Protein AF-A0A6G0UAD9-F1 (afdb_monomer)

Solvent-accessible surface area (backbone atoms only — not comparable to full-atom values): 6451 Å² total; per-residue (Å²): 127,72,46,78,47,80,45,64,74,53,68,50,77,48,79,48,63,73,50,45,28,41,38,39,39,40,36,42,40,32,36,39,38,38,33,51,29,44,35,40,39,38,39,40,36,42,53,30,38,39,41,37,32,49,32,41,38,40,38,38,39,42,35,40,58,30,37,41,39,40,33,47,31,45,35,41,39,40,38,39,41,29,59,26,38,40,36,40,32,48,34,38,35,40,40,39,41,34,44,32,60,33,41,41,37,40,30,40,32,48,33,43,35,42,40,33,45,30,54,24,39,38,40,44,39,81,58,74,41,49,79,46,80,43,76,47,84,36,51,79,47,113

Structure (mmCIF, N/CA/C/O backbone):
data_AF-A0A6G0UAD9-F1
#
_entry.id   AF-A0A6G0UAD9-F1
#
loop_
_atom_site.group_PDB
_atom_site.id
_atom_site.type_symbol
_atom_site.label_atom_id
_atom_site.label_alt_id
_atom_site.label_comp_id
_atom_site.label_asym_id
_atom_site.label_entity_id
_atom_site.label_seq_id
_atom_site.pdbx_PDB_ins_code
_atom_site.Cartn_x
_atom_site.Cartn_y
_atom_site.Cartn_z
_atom_site.occupancy
_atom_site.B_iso_or_equiv
_atom_site.auth_seq_id
_atom_site.auth_comp_id
_atom_site.auth_asym_id
_atom_site.auth_atom_id
_atom_site.pdbx_PDB_model_num
ATOM 1 N N . VAL A 1 1 ? -21.142 2.482 15.805 1.00 47.66 1 VAL A N 1
ATOM 2 C CA . VAL A 1 1 ? -21.144 1.070 15.358 1.00 47.66 1 VAL A CA 1
ATOM 3 C C . VAL A 1 1 ? -20.244 1.042 14.145 1.00 47.66 1 VAL A C 1
ATOM 5 O O . VAL A 1 1 ? -20.498 1.879 13.286 1.00 47.66 1 VAL A O 1
ATOM 8 N N . PRO A 1 2 ? -19.178 0.229 14.113 1.00 65.38 2 PRO A N 1
ATOM 9 C CA . PRO A 1 2 ? -18.378 0.110 12.902 1.00 65.38 2 PRO A CA 1
ATOM 10 C C . PRO A 1 2 ? -19.270 -0.412 11.770 1.00 65.38 2 PRO A C 1
ATOM 12 O O . PRO A 1 2 ? -20.050 -1.344 11.984 1.00 65.38 2 PRO A O 1
ATOM 15 N N . GLY A 1 3 ? -19.237 0.276 10.633 1.00 77.31 3 GLY A N 1
ATOM 16 C CA . GLY A 1 3 ? -20.024 -0.059 9.448 1.00 77.31 3 GLY A CA 1
ATOM 17 C C . GLY A 1 3 ? -19.265 -1.001 8.519 1.00 77.31 3 GLY A C 1
ATOM 18 O O . GLY A 1 3 ? -18.052 -1.154 8.648 1.00 77.31 3 GLY A O 1
ATOM 19 N N . VAL A 1 4 ? -19.992 -1.623 7.594 1.00 83.69 4 VAL A N 1
ATOM 20 C CA . VAL A 1 4 ? -19.406 -2.292 6.428 1.00 83.69 4 VAL A CA 1
ATOM 21 C C . VAL A 1 4 ? -19.886 -1.539 5.195 1.00 83.69 4 VAL A C 1
ATOM 23 O O . VAL A 1 4 ? -21.091 -1.294 5.070 1.00 83.69 4 VAL A O 1
ATOM 26 N N . ILE A 1 5 ? -18.955 -1.135 4.338 1.00 85.62 5 ILE A N 1
ATOM 27 C CA . ILE A 1 5 ? -19.224 -0.507 3.042 1.00 85.62 5 ILE A CA 1
ATOM 28 C C . ILE A 1 5 ? -18.711 -1.458 1.972 1.00 85.62 5 ILE A C 1
ATOM 30 O O . ILE A 1 5 ? -17.568 -1.886 2.045 1.00 85.62 5 ILE A O 1
ATOM 34 N N . GLU A 1 6 ? -19.555 -1.770 0.997 1.00 87.12 6 GLU A N 1
ATOM 35 C CA . GLU A 1 6 ? -19.200 -2.611 -0.143 1.00 87.12 6 GLU A CA 1
ATOM 36 C C . GLU A 1 6 ? -19.673 -1.904 -1.413 1.00 87.12 6 GLU A C 1
ATOM 38 O O . GLU A 1 6 ? -20.854 -1.555 -1.549 1.00 87.12 6 GLU A O 1
ATOM 43 N N . LEU A 1 7 ? -18.744 -1.646 -2.323 1.00 86.81 7 LEU A N 1
ATOM 44 C CA . LEU A 1 7 ? -18.985 -0.983 -3.598 1.00 86.81 7 LEU A CA 1
ATOM 45 C C . LEU A 1 7 ? -18.425 -1.869 -4.711 1.00 86.81 7 LEU A C 1
ATOM 47 O O . LEU A 1 7 ? -17.256 -2.222 -4.698 1.00 86.81 7 LEU A O 1
ATOM 51 N N . GLY A 1 8 ? -19.268 -2.263 -5.666 1.00 85.56 8 GLY A N 1
ATOM 52 C CA . GLY A 1 8 ? -18.901 -3.283 -6.653 1.00 85.56 8 GLY A CA 1
ATOM 53 C C . GLY A 1 8 ? -18.127 -2.752 -7.861 1.00 85.56 8 GLY A C 1
ATOM 54 O O . GLY A 1 8 ? -17.010 -3.184 -8.114 1.00 85.56 8 GLY A O 1
ATOM 55 N N . MET A 1 9 ? -18.754 -1.875 -8.648 1.00 89.19 9 MET A N 1
ATOM 56 C CA . MET A 1 9 ? -18.184 -1.308 -9.873 1.00 89.19 9 MET A CA 1
ATOM 57 C C . MET A 1 9 ? -18.532 0.176 -9.961 1.00 89.19 9 MET A C 1
ATOM 59 O O . MET A 1 9 ? -19.719 0.508 -9.885 1.00 89.19 9 MET A O 1
ATOM 63 N N . ASP A 1 10 ? -17.540 1.033 -10.172 1.00 90.00 10 ASP A N 1
ATOM 64 C CA . ASP A 1 10 ? -17.733 2.449 -10.493 1.00 90.00 10 ASP A CA 1
ATOM 65 C C . ASP A 1 10 ? -16.865 2.865 -11.695 1.00 90.00 10 ASP A C 1
ATOM 67 O O . ASP A 1 10 ? -15.979 2.137 -12.141 1.00 90.00 10 ASP A O 1
ATOM 71 N N . THR A 1 11 ? -17.218 3.987 -12.320 1.00 86.12 11 THR A N 1
ATOM 72 C CA . THR A 1 11 ? -16.467 4.567 -13.450 1.00 86.12 11 THR A CA 1
ATOM 73 C C . THR A 1 11 ? -16.319 6.080 -13.285 1.00 86.12 11 THR A C 1
ATOM 75 O O . THR A 1 11 ? -16.396 6.837 -14.259 1.00 86.12 11 THR A O 1
ATOM 78 N N . GLY A 1 12 ? -16.318 6.547 -12.042 1.00 90.25 12 GLY A N 1
ATOM 79 C CA . GLY A 1 12 ? -16.596 7.923 -11.678 1.00 90.25 12 GLY A CA 1
ATOM 80 C C . GLY A 1 12 ? -15.642 8.418 -10.608 1.00 90.25 12 GLY A C 1
ATOM 81 O O . GLY A 1 12 ? -14.431 8.384 -10.782 1.00 90.25 12 GLY A O 1
ATOM 82 N N . VAL A 1 13 ? -16.204 8.999 -9.554 1.00 91.88 13 VAL A N 1
ATOM 83 C CA . VAL A 1 13 ? -15.426 9.439 -8.398 1.00 91.88 13 VAL A CA 1
ATOM 84 C C . VAL A 1 13 ? -16.058 8.816 -7.170 1.00 91.88 13 VAL A C 1
ATOM 86 O O . VAL A 1 13 ? -17.199 9.143 -6.822 1.00 91.88 13 VAL A O 1
ATOM 89 N N . VAL A 1 14 ? -15.304 7.952 -6.505 1.00 91.56 14 VAL A N 1
ATOM 90 C CA . VAL A 1 14 ? -15.683 7.319 -5.248 1.00 91.56 14 VAL A CA 1
ATOM 91 C C . VAL A 1 14 ? -14.979 8.051 -4.117 1.00 91.56 14 VAL A C 1
ATOM 93 O O . VAL A 1 14 ? -13.762 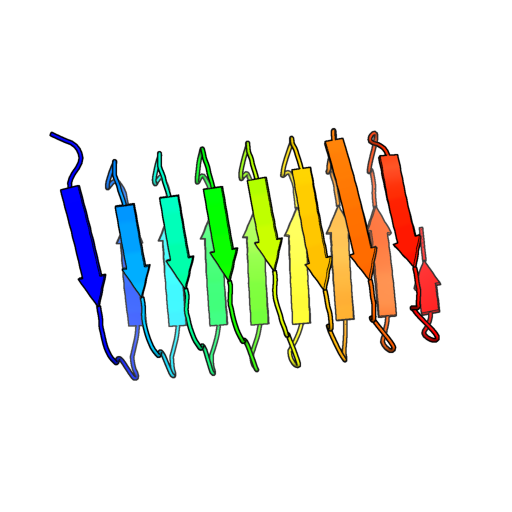8.179 -4.111 1.00 91.56 14 VAL A O 1
ATOM 96 N N . VAL A 1 15 ? -15.748 8.533 -3.139 1.00 90.19 15 VAL A N 1
ATOM 97 C CA . VAL A 1 15 ? -15.195 9.167 -1.935 1.00 90.19 15 VAL A CA 1
ATOM 98 C C . VAL A 1 15 ? -15.699 8.431 -0.704 1.00 90.19 15 VAL A C 1
ATOM 100 O O . VAL A 1 15 ? -16.909 8.356 -0.473 1.00 90.19 15 VAL A O 1
ATOM 103 N N . VAL A 1 16 ? -14.770 7.920 0.098 1.00 87.19 16 VAL A N 1
ATOM 104 C CA . VAL A 1 16 ? -15.037 7.263 1.380 1.00 87.19 16 VAL A CA 1
ATOM 105 C C . VAL A 1 16 ? -14.340 8.057 2.477 1.00 87.19 16 VAL A C 1
ATOM 107 O O . VAL A 1 16 ? -13.116 8.097 2.531 1.00 87.19 16 VAL A O 1
ATOM 110 N N . SER A 1 17 ? -15.110 8.691 3.365 1.00 88.25 17 SER A N 1
ATOM 111 C CA . SER A 1 17 ? -14.550 9.512 4.443 1.00 88.25 17 SER A CA 1
ATOM 112 C C . SER A 1 17 ? -15.254 9.311 5.781 1.00 88.25 17 SER A C 1
ATOM 114 O O . SER A 1 17 ? -16.452 9.026 5.814 1.00 88.25 17 SER A O 1
ATOM 116 N N . ASP A 1 18 ? -14.529 9.476 6.892 1.00 85.50 18 ASP A N 1
ATOM 117 C CA . ASP A 1 18 ? -15.072 9.481 8.266 1.00 85.50 18 ASP A CA 1
ATOM 118 C C . ASP A 1 18 ? -15.860 8.214 8.655 1.00 85.50 18 ASP A C 1
ATOM 120 O O . ASP A 1 18 ? -16.794 8.248 9.469 1.00 85.50 18 ASP A O 1
ATOM 124 N N . THR A 1 19 ? -15.512 7.069 8.067 1.00 80.38 19 THR A N 1
ATOM 125 C CA . THR A 1 19 ? -16.248 5.816 8.269 1.00 80.38 19 THR A CA 1
ATOM 126 C C . THR A 1 19 ? -15.413 4.793 9.034 1.00 80.38 19 THR A C 1
ATOM 128 O O . THR A 1 19 ? -14.593 4.099 8.451 1.00 80.38 19 THR A O 1
ATOM 131 N N . PRO A 1 20 ? -15.605 4.645 10.359 1.00 83.62 20 PRO A N 1
ATOM 132 C CA . PRO A 1 20 ? -14.945 3.580 11.101 1.00 83.62 20 PRO A CA 1
ATOM 133 C C . PRO A 1 20 ? -15.523 2.218 10.698 1.00 83.62 20 PRO A C 1
ATOM 135 O O . PRO A 1 20 ? -16.745 2.024 10.761 1.00 83.62 20 PRO A O 1
ATOM 138 N N . GLY A 1 21 ? -14.668 1.248 10.380 1.00 85.31 21 GLY A N 1
ATOM 139 C CA . GLY A 1 21 ? -15.110 -0.111 10.063 1.00 85.31 21 GLY A CA 1
ATOM 140 C C . GLY A 1 21 ? -14.338 -0.775 8.932 1.00 85.31 21 GLY A C 1
ATOM 141 O O . GLY A 1 21 ? -13.118 -0.667 8.872 1.00 85.31 21 GLY A O 1
ATOM 142 N N . VAL A 1 22 ? -15.055 -1.527 8.100 1.00 84.44 22 VAL A N 1
ATOM 143 C CA . VAL A 1 22 ? -14.485 -2.263 6.965 1.00 84.44 22 VAL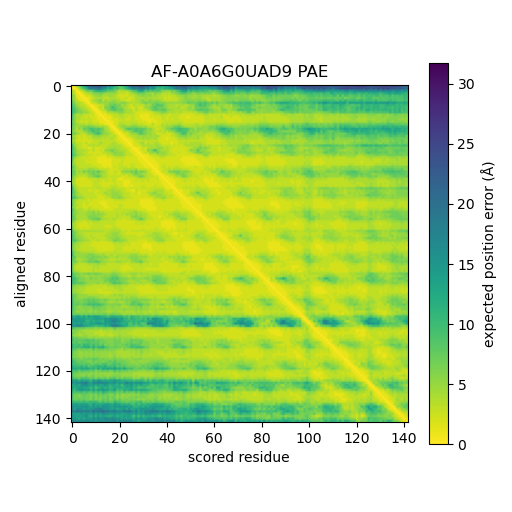 A CA 1
ATOM 144 C C . VAL A 1 22 ? -15.073 -1.704 5.673 1.00 84.44 22 VAL A C 1
ATOM 146 O O . VAL A 1 22 ? -16.296 -1.575 5.568 1.00 84.44 22 VAL A O 1
ATOM 149 N N . GLY A 1 23 ? -14.218 -1.354 4.720 1.00 85.56 23 GLY A N 1
ATOM 150 C CA . GLY A 1 23 ? -14.604 -0.916 3.383 1.00 85.56 23 GLY A CA 1
ATOM 151 C C . GLY A 1 23 ? -14.008 -1.833 2.324 1.00 85.56 23 GLY A C 1
ATOM 152 O O . GLY A 1 23 ? -12.818 -2.117 2.379 1.00 85.56 23 GLY A O 1
ATOM 153 N N . GLU A 1 24 ? -14.831 -2.262 1.376 1.00 87.69 24 GLU A N 1
ATOM 154 C CA . GLU A 1 24 ? -14.423 -3.037 0.205 1.00 87.69 24 GLU A CA 1
ATOM 155 C C . GLU A 1 24 ? -14.886 -2.303 -1.060 1.00 87.69 24 GLU A C 1
ATOM 157 O O . GLU A 1 24 ? -16.071 -1.971 -1.207 1.00 87.69 24 GLU A O 1
ATOM 162 N N . LEU A 1 25 ? -13.952 -2.024 -1.967 1.00 88.31 25 LEU A N 1
ATOM 163 C CA . LEU A 1 25 ? -14.222 -1.455 -3.285 1.00 88.31 25 LEU A CA 1
ATOM 164 C C . LEU A 1 25 ? -13.712 -2.428 -4.348 1.00 88.31 25 LEU A C 1
ATOM 166 O O . LEU A 1 25 ? -12.522 -2.697 -4.422 1.00 88.31 25 LEU A O 1
ATOM 170 N N . GLY A 1 26 ? -14.617 -2.965 -5.159 1.00 89.06 26 GLY A N 1
ATOM 171 C CA . GLY A 1 26 ? -14.326 -4.027 -6.114 1.00 89.06 26 GLY A CA 1
ATOM 172 C C . GLY A 1 26 ? -13.513 -3.552 -7.314 1.00 89.06 26 GLY A C 1
ATOM 173 O O . GLY A 1 26 ? -12.324 -3.830 -7.401 1.00 89.06 26 GLY A O 1
ATOM 174 N N . ILE A 1 27 ? -14.169 -2.910 -8.281 1.00 89.38 27 ILE A N 1
ATOM 175 C CA . ILE A 1 27 ? -13.545 -2.423 -9.516 1.00 89.38 27 ILE A CA 1
ATOM 176 C C . ILE A 1 27 ? -13.880 -0.942 -9.686 1.00 89.38 27 ILE A C 1
ATOM 178 O O . ILE A 1 27 ? -15.059 -0.590 -9.726 1.00 89.38 27 ILE A O 1
ATOM 182 N N . ASP A 1 28 ? -12.878 -0.090 -9.850 1.00 91.25 28 ASP A N 1
ATOM 183 C CA . ASP A 1 28 ? -13.076 1.295 -10.271 1.00 91.25 28 ASP A CA 1
ATOM 184 C C . ASP A 1 28 ? -12.366 1.587 -11.600 1.00 91.25 28 ASP A C 1
ATOM 186 O O . ASP A 1 28 ? -11.462 0.886 -12.061 1.00 91.25 28 ASP A O 1
ATOM 190 N N . THR A 1 29 ? -12.880 2.579 -12.310 1.00 88.69 29 THR A N 1
ATOM 191 C CA . THR A 1 29 ? -12.237 3.157 -13.490 1.00 88.69 29 THR A CA 1
ATOM 192 C C . THR A 1 29 ? -12.472 4.652 -13.418 1.00 88.69 29 THR A C 1
ATOM 194 O O . THR A 1 29 ? -13.355 5.196 -14.094 1.00 88.69 29 THR A O 1
ATOM 197 N N . GLY A 1 30 ? -11.743 5.307 -12.525 1.00 91.50 30 GLY A N 1
ATOM 198 C CA . GLY A 1 30 ? -12.099 6.644 -12.096 1.00 91.50 30 GLY A CA 1
ATOM 199 C C . GLY A 1 30 ? -11.102 7.246 -11.122 1.00 91.50 30 GLY A C 1
ATOM 200 O O . GLY A 1 30 ? -9.899 7.256 -11.368 1.00 91.50 30 GLY A O 1
ATOM 201 N N . VAL A 1 31 ? -11.629 7.863 -10.071 1.00 93.50 31 VAL A N 1
ATOM 202 C CA . VAL A 1 31 ? -10.835 8.380 -8.959 1.00 93.50 31 VAL A CA 1
ATOM 203 C C . VAL A 1 31 ? -11.427 7.852 -7.665 1.00 93.50 31 VAL A C 1
ATOM 205 O O . VAL A 1 31 ? -12.592 8.119 -7.357 1.00 93.50 31 VAL A O 1
ATOM 208 N N . VAL A 1 32 ? -10.603 7.185 -6.870 1.00 93.62 32 VAL A N 1
ATOM 209 C CA . VAL A 1 32 ? -10.946 6.712 -5.534 1.00 93.62 32 VAL A CA 1
ATOM 210 C C . VAL A 1 32 ? -10.228 7.578 -4.513 1.00 93.62 32 VAL A C 1
ATOM 212 O O . VAL A 1 32 ? -9.007 7.653 -4.506 1.00 93.62 32 VAL A O 1
ATOM 215 N N . VAL A 1 33 ? -10.981 8.212 -3.617 1.00 93.19 33 VAL A N 1
ATOM 216 C CA . VAL A 1 33 ? -10.429 8.972 -2.489 1.00 93.19 33 VAL A CA 1
ATOM 217 C C . VAL A 1 33 ? -10.913 8.359 -1.183 1.00 93.19 33 VAL A C 1
ATOM 219 O O . VAL A 1 33 ? -12.116 8.327 -0.910 1.00 93.19 33 VAL A O 1
ATOM 222 N N . VAL A 1 34 ? -9.980 7.907 -0.350 1.00 90.50 34 VAL A N 1
ATOM 223 C CA . VAL A 1 34 ? -10.255 7.366 0.985 1.00 90.50 34 VAL A CA 1
ATOM 224 C C . VAL A 1 34 ? -9.559 8.228 2.032 1.00 90.50 34 VAL A C 1
ATOM 226 O O . VAL A 1 34 ? -8.339 8.386 2.000 1.00 90.50 34 VAL A O 1
ATOM 229 N N . SER A 1 35 ? -10.317 8.783 2.980 1.00 91.56 35 SER A N 1
ATOM 230 C CA . SER A 1 35 ? -9.755 9.648 4.021 1.00 91.56 35 SER A CA 1
ATOM 231 C C . SER A 1 35 ? -10.334 9.412 5.415 1.00 91.56 35 SER A C 1
ATOM 233 O O . SER A 1 35 ? -11.527 9.163 5.578 1.00 91.56 35 SER A O 1
ATOM 235 N N . ASP A 1 36 ? -9.503 9.532 6.451 1.00 88.38 36 ASP A N 1
ATOM 236 C CA . ASP A 1 36 ? -9.942 9.522 7.859 1.00 88.38 36 ASP A CA 1
ATOM 237 C C . ASP A 1 36 ? -10.748 8.266 8.258 1.00 88.38 36 ASP A C 1
ATOM 239 O O . ASP A 1 36 ? -11.708 8.316 9.037 1.00 88.38 36 ASP A O 1
ATOM 243 N N . VAL A 1 37 ? -10.363 7.107 7.717 1.00 84.69 37 VAL A N 1
ATOM 244 C CA . VAL A 1 37 ? -10.998 5.816 8.014 1.00 84.69 37 VAL A CA 1
ATOM 245 C C . VAL A 1 37 ? -10.148 5.030 9.015 1.00 84.69 37 VAL A C 1
ATOM 247 O O . VAL A 1 37 ? -9.076 4.541 8.674 1.00 84.69 37 VAL A O 1
ATOM 250 N N . PRO A 1 38 ? -10.591 4.848 10.268 1.00 86.81 38 PRO A N 1
ATOM 251 C CA . PRO A 1 38 ? -9.981 3.864 11.149 1.00 86.81 38 PRO A CA 1
ATOM 252 C C . PRO A 1 38 ? -10.589 2.479 10.886 1.00 86.81 38 PRO A C 1
ATOM 254 O O . PRO A 1 38 ? -11.795 2.275 11.078 1.00 86.81 38 PRO A O 1
ATOM 257 N N . GLY A 1 39 ? -9.760 1.510 10.500 1.00 88.94 39 GLY A N 1
ATOM 258 C CA . GLY A 1 39 ? -10.205 0.142 10.242 1.00 88.94 39 GLY A CA 1
ATOM 259 C C . GLY A 1 39 ? -9.474 -0.554 9.100 1.00 88.94 39 GLY A C 1
ATOM 260 O O . GLY A 1 39 ? -8.248 -0.504 9.036 1.00 88.94 39 GLY A O 1
ATOM 261 N N . VAL A 1 40 ? -10.229 -1.270 8.267 1.00 89.94 40 VAL A N 1
ATOM 262 C CA . VAL A 1 40 ? -9.700 -2.063 7.147 1.00 89.94 40 VAL A CA 1
ATOM 263 C C . VAL A 1 40 ? -10.291 -1.542 5.845 1.00 89.94 40 VAL A C 1
ATOM 265 O O . VAL A 1 40 ? -11.510 -1.387 5.757 1.00 89.94 40 VAL A O 1
ATOM 268 N N . ILE A 1 41 ? -9.438 -1.281 4.860 1.00 92.31 41 ILE A N 1
ATOM 269 C CA . ILE A 1 41 ? -9.828 -0.895 3.504 1.00 92.31 41 ILE A CA 1
ATOM 270 C C . ILE A 1 41 ? -9.219 -1.890 2.523 1.00 92.31 41 ILE A C 1
ATOM 272 O O . ILE A 1 41 ? -8.008 -2.087 2.531 1.00 92.31 41 ILE A O 1
ATOM 276 N N . GLU A 1 42 ? -10.061 -2.479 1.686 1.00 92.06 42 GLU A N 1
ATOM 277 C CA . GLU A 1 42 ? -9.668 -3.364 0.593 1.00 92.06 42 GLU A CA 1
ATOM 278 C C . GLU A 1 42 ? -10.127 -2.745 -0.731 1.00 92.06 42 GLU A C 1
ATOM 280 O O . GLU A 1 42 ? -11.312 -2.442 -0.911 1.00 92.06 42 GLU A O 1
ATOM 285 N N . LEU A 1 43 ? -9.186 -2.514 -1.645 1.00 91.44 43 LEU A N 1
ATOM 286 C CA . LEU A 1 43 ? -9.438 -2.009 -2.995 1.00 91.44 43 LEU A CA 1
ATOM 287 C C . LEU A 1 43 ? -8.996 -3.082 -3.995 1.00 91.44 43 LEU A C 1
ATOM 289 O O . LEU A 1 43 ? -7.825 -3.443 -4.041 1.00 91.44 43 LEU A O 1
ATOM 293 N N . GLY A 1 44 ? -9.926 -3.614 -4.784 1.00 90.25 44 GLY A N 1
ATOM 294 C CA . GLY A 1 44 ? -9.702 -4.773 -5.644 1.00 90.25 44 GLY A CA 1
ATOM 295 C C . GLY A 1 44 ? -8.921 -4.451 -6.917 1.00 90.25 44 GLY A C 1
ATOM 296 O O . GLY A 1 44 ? -7.759 -4.831 -7.046 1.00 90.25 44 GLY A O 1
ATOM 297 N N . MET A 1 45 ? -9.575 -3.8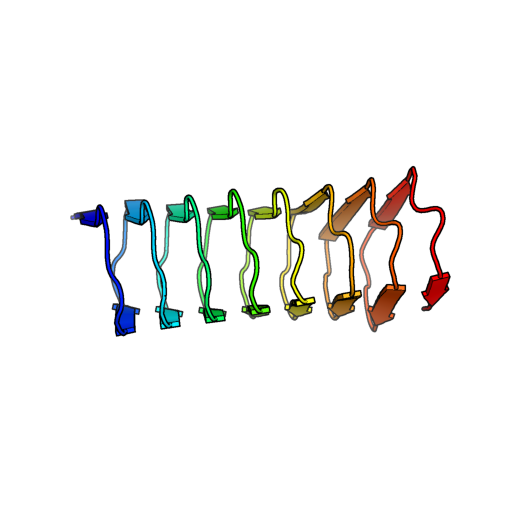21 -7.893 1.00 90.62 45 MET A N 1
ATOM 298 C CA . MET A 1 45 ? -8.969 -3.398 -9.157 1.00 90.62 45 MET A CA 1
ATOM 299 C C . MET A 1 45 ? -9.262 -1.922 -9.405 1.00 90.62 45 MET A C 1
ATOM 301 O O . MET A 1 45 ? -10.430 -1.538 -9.418 1.00 90.62 45 MET A O 1
ATOM 305 N N . ASP A 1 46 ? -8.241 -1.123 -9.683 1.00 90.81 46 ASP A N 1
ATOM 306 C CA . ASP A 1 46 ? -8.421 0.239 -10.180 1.00 90.81 46 ASP A CA 1
ATOM 307 C C . ASP A 1 46 ? -7.735 0.453 -11.537 1.00 90.81 46 ASP A C 1
ATOM 309 O O . ASP A 1 46 ? -6.765 -0.206 -11.934 1.00 90.81 46 ASP A O 1
ATOM 313 N N . ALA A 1 47 ? -8.338 1.343 -12.313 1.00 88.88 47 ALA A N 1
ATOM 314 C CA . ALA A 1 47 ? -7.827 1.818 -13.586 1.00 88.88 47 ALA A CA 1
ATOM 315 C C . ALA A 1 47 ? -7.965 3.339 -13.637 1.00 88.88 47 ALA A C 1
ATOM 317 O O . ALA A 1 47 ? -8.680 3.888 -14.488 1.00 88.88 47 ALA A O 1
ATOM 318 N N . GLY A 1 48 ? -7.318 4.009 -12.686 1.00 91.44 48 GLY A N 1
ATOM 319 C CA . GLY A 1 48 ? -7.605 5.395 -12.374 1.00 91.44 48 GLY A CA 1
ATOM 320 C C . GLY A 1 48 ? -6.563 6.062 -11.484 1.00 91.44 48 GLY A C 1
ATOM 321 O O . GLY A 1 48 ? -5.366 6.024 -11.761 1.00 91.44 48 GLY A O 1
ATOM 322 N N . VAL A 1 49 ? -7.041 6.793 -10.485 1.00 93.75 49 VAL A N 1
ATOM 323 C CA . VAL A 1 49 ? -6.204 7.386 -9.441 1.00 93.75 49 VAL A CA 1
ATOM 324 C C . VAL A 1 49 ? -6.774 6.973 -8.097 1.00 93.75 49 VAL A C 1
ATOM 326 O O . VAL A 1 49 ? -7.944 7.236 -7.819 1.00 93.75 49 VAL A O 1
ATOM 329 N N . VAL A 1 50 ? -5.931 6.406 -7.244 1.00 94.62 50 VAL A N 1
ATOM 330 C CA . VAL A 1 50 ? -6.271 6.065 -5.868 1.00 94.62 50 VAL A CA 1
ATOM 331 C C . VAL A 1 50 ? -5.503 6.977 -4.922 1.00 94.62 50 VAL A C 1
ATOM 333 O O . VAL A 1 50 ? -4.280 6.930 -4.856 1.00 94.62 50 VAL A O 1
ATOM 336 N N . GLU A 1 51 ? -6.224 7.777 -4.143 1.00 95.12 51 GLU A N 1
ATOM 337 C CA . GLU A 1 51 ? -5.671 8.595 -3.066 1.00 95.12 51 GLU A CA 1
ATOM 338 C C . GLU A 1 51 ? -6.162 8.064 -1.716 1.00 95.12 51 GLU A C 1
ATOM 340 O O . GLU A 1 51 ? -7.362 8.070 -1.425 1.00 95.12 51 GLU A O 1
ATOM 345 N N . VAL A 1 52 ? -5.240 7.638 -0.853 1.00 92.62 52 VAL A N 1
ATOM 346 C CA . VAL A 1 52 ? -5.553 7.198 0.509 1.00 92.62 52 VAL A CA 1
ATOM 347 C C . VAL A 1 52 ? -4.791 8.030 1.528 1.00 92.62 52 VAL A C 1
ATOM 349 O O . VAL A 1 52 ? -3.565 8.129 1.486 1.00 92.62 52 VAL A O 1
ATOM 352 N N . SER A 1 53 ? -5.511 8.620 2.481 1.00 92.94 53 SER A N 1
ATOM 353 C CA . SER A 1 53 ? -4.903 9.460 3.513 1.00 92.94 53 SER A CA 1
ATOM 354 C C . SER A 1 53 ? -5.526 9.299 4.897 1.00 92.94 53 SER A C 1
ATOM 356 O O . SER A 1 53 ? -6.725 9.080 5.045 1.00 92.94 53 SER A O 1
ATOM 358 N N . GLY A 1 54 ? -4.716 9.405 5.953 1.00 88.12 54 GLY A N 1
ATOM 359 C CA . GLY A 1 54 ? -5.233 9.455 7.330 1.00 88.12 54 GLY A CA 1
ATOM 360 C C . GLY A 1 54 ? -5.980 8.190 7.779 1.00 88.12 54 GLY A C 1
ATOM 361 O O . GLY A 1 54 ? -6.814 8.240 8.683 1.00 88.12 54 GLY A O 1
ATOM 362 N N . VAL A 1 55 ? -5.705 7.052 7.144 1.00 86.56 55 VAL A N 1
ATOM 363 C CA . VAL A 1 55 ? -6.302 5.759 7.489 1.00 86.56 55 VAL A CA 1
ATOM 364 C C . VAL A 1 55 ? -5.472 5.104 8.586 1.00 86.56 55 VAL A C 1
ATOM 366 O O . VAL A 1 55 ? -4.268 4.938 8.448 1.00 86.56 55 VAL A O 1
ATOM 369 N N . ALA A 1 56 ? -6.101 4.715 9.690 1.00 88.69 56 ALA A N 1
ATOM 370 C CA . ALA A 1 56 ? -5.416 4.015 10.775 1.00 88.69 56 ALA A CA 1
ATOM 371 C C . ALA A 1 56 ? -5.868 2.554 10.816 1.00 88.69 56 ALA A C 1
ATOM 373 O O . ALA A 1 56 ? -7.011 2.274 11.192 1.00 88.69 56 ALA A O 1
ATOM 374 N N . GLY A 1 57 ? -4.977 1.623 10.473 1.00 90.19 57 GLY A N 1
ATOM 375 C CA . GLY A 1 57 ? -5.294 0.195 10.448 1.00 90.19 57 GLY A CA 1
ATOM 376 C C . GLY A 1 57 ? -4.629 -0.556 9.301 1.00 90.19 57 GLY A C 1
ATOM 377 O O . GLY A 1 57 ? -3.403 -0.588 9.236 1.00 90.19 57 GLY A O 1
ATOM 378 N N . VAL A 1 58 ? -5.429 -1.223 8.471 1.00 91.06 58 VAL A N 1
ATOM 379 C CA . VAL A 1 58 ? -4.945 -2.066 7.367 1.00 91.06 58 VAL A CA 1
ATOM 380 C C . VAL A 1 58 ? -5.487 -1.538 6.048 1.00 91.06 58 VAL A C 1
ATOM 382 O O . VAL A 1 58 ? -6.683 -1.263 5.943 1.00 91.06 58 VAL A O 1
ATOM 385 N N . ILE A 1 59 ? -4.610 -1.423 5.059 1.00 92.94 59 ILE A N 1
ATOM 386 C CA . ILE A 1 59 ? -4.974 -1.140 3.676 1.00 92.94 59 ILE A CA 1
ATOM 387 C C . ILE A 1 59 ? -4.417 -2.252 2.799 1.00 92.94 59 ILE A C 1
ATOM 389 O O . ILE A 1 59 ? -3.226 -2.545 2.872 1.00 92.94 59 ILE A O 1
ATOM 393 N N . GLU A 1 60 ? -5.274 -2.816 1.961 1.00 93.25 60 GLU A N 1
ATOM 394 C CA . GLU A 1 60 ? -4.910 -3.765 0.916 1.00 93.25 60 GLU A CA 1
ATOM 395 C C . GLU A 1 60 ? -5.356 -3.201 -0.438 1.00 93.25 60 GLU A C 1
ATOM 397 O O . GLU A 1 60 ? -6.531 -2.874 -0.629 1.00 93.25 60 GLU A O 1
ATOM 402 N N . LEU A 1 61 ? -4.413 -3.043 -1.365 1.00 91.94 61 LEU A N 1
ATOM 403 C CA . LEU A 1 61 ? -4.679 -2.700 -2.761 1.00 91.94 61 LEU A CA 1
ATOM 404 C C . LEU A 1 61 ? -4.282 -3.880 -3.643 1.00 91.94 61 LEU A C 1
ATOM 406 O O . LEU A 1 61 ? -3.129 -4.298 -3.630 1.00 91.94 61 LEU A O 1
ATOM 410 N N . GLY A 1 62 ? -5.225 -4.412 -4.414 1.00 90.00 62 GLY A N 1
ATOM 411 C CA . GLY A 1 62 ? -5.029 -5.612 -5.220 1.00 90.00 62 GLY A CA 1
ATOM 412 C C . GLY A 1 62 ? -4.267 -5.361 -6.521 1.00 90.00 62 GLY A C 1
ATOM 413 O O . GLY A 1 62 ? -3.108 -5.751 -6.657 1.0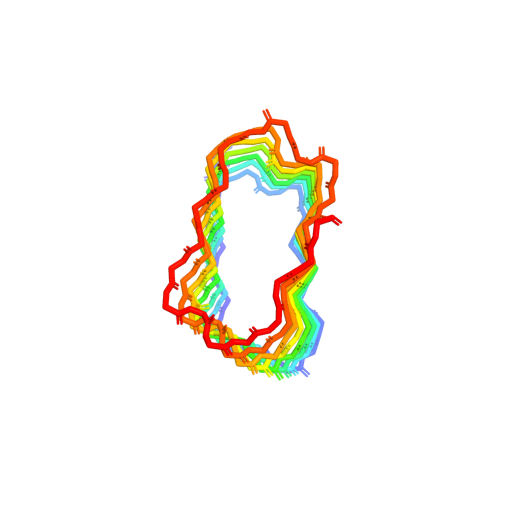0 90.00 62 GLY A O 1
ATOM 414 N N . MET A 1 63 ? -4.951 -4.800 -7.518 1.00 90.69 63 MET A N 1
ATOM 415 C CA . MET A 1 63 ? -4.397 -4.488 -8.836 1.00 90.69 63 MET A CA 1
ATOM 416 C C . MET A 1 63 ? -4.667 -3.033 -9.197 1.00 90.69 63 MET A C 1
ATOM 418 O O . MET A 1 63 ? -5.827 -2.635 -9.251 1.00 90.69 63 MET A O 1
ATOM 422 N N . ASP A 1 64 ? -3.626 -2.277 -9.528 1.00 90.25 64 ASP A N 1
ATOM 423 C CA . ASP A 1 64 ? -3.774 -0.941 -10.104 1.00 90.25 64 ASP A CA 1
ATOM 424 C C . ASP A 1 64 ? -3.051 -0.815 -11.454 1.00 90.25 64 ASP A C 1
ATOM 426 O O . ASP A 1 64 ? -2.096 -1.527 -11.792 1.00 90.25 64 ASP A O 1
ATOM 430 N N . THR A 1 65 ? -3.596 0.049 -12.303 1.00 88.75 65 THR A N 1
ATOM 431 C CA . THR A 1 65 ? -3.016 0.381 -13.612 1.00 88.75 65 THR A CA 1
ATOM 432 C C . THR A 1 65 ? -2.820 1.885 -13.795 1.00 88.75 65 THR A C 1
ATOM 434 O O . THR A 1 65 ? -2.630 2.361 -14.918 1.00 88.75 65 THR A O 1
ATOM 437 N N . GLY A 1 66 ? -2.894 2.630 -12.697 1.00 90.06 66 GLY A N 1
ATOM 438 C CA . GLY A 1 66 ? -3.108 4.059 -12.641 1.00 90.06 66 GLY A CA 1
ATOM 439 C C . GLY A 1 66 ? -2.046 4.786 -11.826 1.00 90.06 66 GLY A C 1
ATOM 440 O O . GLY A 1 66 ? -0.863 4.764 -12.162 1.00 90.06 66 GLY A O 1
ATOM 441 N N . VAL A 1 67 ? -2.476 5.548 -10.827 1.00 92.38 67 VAL A N 1
ATOM 442 C CA . VAL A 1 67 ? -1.579 6.189 -9.861 1.00 92.38 67 VAL A CA 1
ATOM 443 C C . VAL A 1 67 ? -2.120 5.925 -8.469 1.00 92.38 67 VAL A C 1
ATOM 445 O O . VAL A 1 67 ? -3.272 6.252 -8.188 1.00 92.38 67 VAL A O 1
ATOM 448 N N . VAL A 1 68 ? -1.267 5.412 -7.591 1.00 93.69 68 VAL A N 1
ATOM 449 C CA . VAL A 1 68 ? -1.583 5.173 -6.186 1.00 93.69 68 VAL A CA 1
ATOM 450 C C . VAL A 1 68 ? -0.787 6.140 -5.321 1.00 93.69 68 VAL A C 1
ATOM 452 O O . VAL A 1 68 ? 0.442 6.102 -5.289 1.00 93.69 68 VAL A O 1
ATOM 455 N N . GLU A 1 69 ? -1.488 6.977 -4.565 1.00 94.56 69 GLU A N 1
ATOM 456 C CA . GLU A 1 69 ? -0.910 7.843 -3.543 1.00 94.56 69 GLU A CA 1
ATOM 457 C C . GLU A 1 69 ? -1.431 7.442 -2.160 1.00 94.56 69 GLU A C 1
ATOM 459 O O . GLU A 1 69 ? -2.623 7.540 -1.868 1.00 94.56 69 GLU A O 1
ATOM 464 N N . VAL A 1 70 ? -0.531 7.016 -1.274 1.00 92.38 70 VAL A N 1
ATOM 465 C CA . VAL A 1 70 ? -0.852 6.656 0.113 1.00 92.38 70 VAL A CA 1
ATOM 466 C C . VAL A 1 70 ? -0.063 7.546 1.062 1.00 92.38 70 VAL A C 1
ATOM 468 O O . VAL A 1 70 ? 1.163 7.630 0.982 1.00 92.38 70 VAL A O 1
ATOM 471 N N . SER A 1 71 ? -0.749 8.216 1.990 1.00 93.19 71 SER A N 1
ATOM 472 C CA . SER A 1 71 ? -0.088 9.108 2.946 1.00 93.19 71 SER A CA 1
ATOM 473 C C . SER A 1 71 ? -0.665 9.084 4.358 1.00 93.19 71 SER A C 1
ATOM 475 O O . SER A 1 71 ? -1.872 8.981 4.572 1.00 93.19 71 SER A O 1
ATOM 477 N N . GLY A 1 72 ? 0.196 9.213 5.370 1.00 90.00 72 GLY A N 1
ATOM 478 C CA . GLY A 1 72 ? -0.261 9.389 6.753 1.00 90.00 72 GLY A CA 1
ATOM 479 C C . GLY A 1 72 ? -1.066 8.201 7.287 1.00 90.00 72 GLY A C 1
ATOM 480 O O 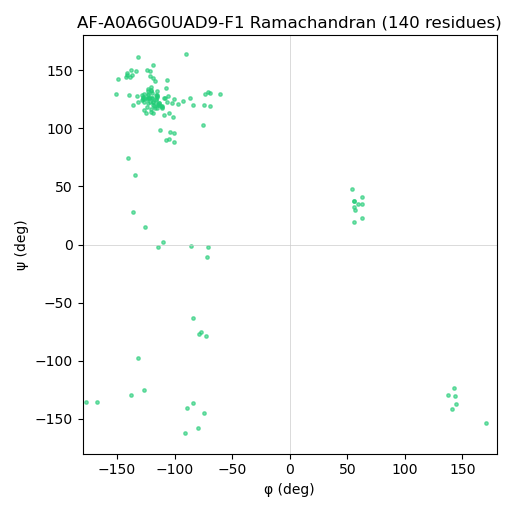. GLY A 1 72 ? -2.021 8.391 8.042 1.00 90.00 72 GLY A O 1
ATOM 481 N N . VAL A 1 73 ? -0.702 6.987 6.872 1.00 87.75 73 VAL A N 1
ATOM 482 C CA . VAL A 1 73 ? -1.374 5.739 7.244 1.00 87.75 73 VAL A CA 1
ATOM 483 C C . VAL A 1 73 ? -0.542 5.000 8.293 1.00 87.75 73 VAL A C 1
ATOM 485 O O . VAL A 1 73 ? 0.417 4.306 7.947 1.00 87.75 73 VAL A O 1
ATOM 488 N N . PRO A 1 74 ? -0.854 5.137 9.594 1.00 87.94 74 PRO A N 1
ATOM 489 C CA . PRO A 1 74 ? -0.258 4.292 10.614 1.00 87.94 74 PRO A CA 1
ATOM 490 C C . PRO A 1 74 ? -0.866 2.884 10.584 1.00 87.94 74 PRO A C 1
ATOM 492 O O . P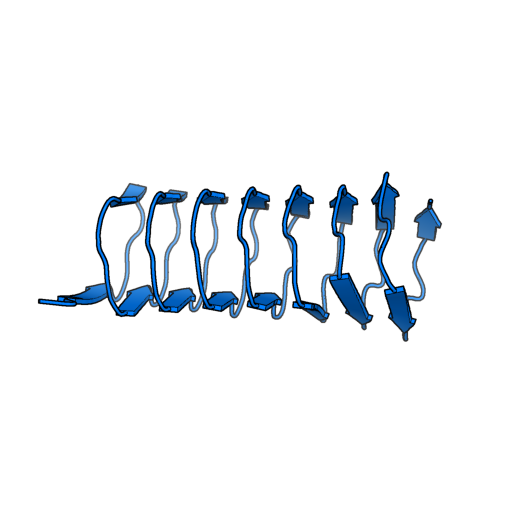RO A 1 74 ? -2.062 2.715 10.843 1.00 87.94 74 PRO A O 1
ATOM 495 N N . GLY A 1 75 ? -0.035 1.864 10.358 1.00 90.44 75 GLY A N 1
ATOM 496 C CA . GLY A 1 75 ? -0.467 0.466 10.416 1.00 90.44 75 GLY A CA 1
ATOM 497 C C . GLY A 1 75 ? 0.192 -0.446 9.387 1.00 90.44 75 GLY A C 1
ATOM 498 O O . GLY A 1 75 ? 1.419 -0.513 9.324 1.00 90.44 75 GLY A O 1
ATOM 499 N N . VAL A 1 76 ? -0.627 -1.213 8.667 1.00 91.38 76 VAL A N 1
ATOM 500 C CA . VAL A 1 76 ? -0.186 -2.166 7.640 1.00 91.38 76 VAL A CA 1
ATOM 501 C C . VAL A 1 76 ? -0.697 -1.711 6.281 1.00 91.38 76 VAL A C 1
ATOM 503 O O . VAL A 1 76 ? -1.879 -1.399 6.146 1.00 91.38 76 VAL A O 1
ATOM 506 N N . ILE A 1 77 ? 0.192 -1.691 5.295 1.00 92.75 77 ILE A N 1
ATOM 507 C CA . ILE A 1 77 ? -0.134 -1.409 3.898 1.00 92.75 77 ILE A CA 1
ATOM 508 C C . ILE A 1 77 ? 0.391 -2.566 3.064 1.00 92.75 77 ILE A C 1
ATOM 510 O O . ILE A 1 77 ? 1.576 -2.889 3.145 1.00 92.75 77 ILE A O 1
ATOM 514 N N . GLU A 1 78 ? -0.484 -3.158 2.268 1.00 92.50 78 GLU A N 1
ATOM 515 C CA . GLU A 1 78 ? -0.142 -4.167 1.275 1.00 92.50 78 GLU A CA 1
ATOM 516 C C . GLU A 1 78 ? -0.560 -3.648 -0.098 1.00 92.50 78 GLU A C 1
ATOM 518 O O . GLU A 1 78 ? -1.742 -3.421 -0.362 1.00 92.50 78 GLU A O 1
ATOM 523 N N . LEU A 1 79 ? 0.432 -3.399 -0.949 1.00 90.06 79 LEU A N 1
ATOM 524 C CA . LEU A 1 79 ? 0.244 -3.046 -2.348 1.00 90.06 79 LEU A CA 1
ATOM 525 C C . LEU A 1 79 ? 0.603 -4.268 -3.187 1.00 90.06 79 LEU A C 1
ATOM 527 O O . LEU A 1 79 ? 1.760 -4.702 -3.214 1.00 90.06 79 LEU A O 1
ATOM 531 N N . GLY A 1 80 ? -0.412 -4.827 -3.835 1.00 87.19 80 GLY A N 1
ATOM 532 C CA . GLY A 1 80 ? -0.285 -5.887 -4.816 1.00 87.19 80 GLY A CA 1
ATOM 533 C C . GLY A 1 80 ? 0.260 -5.363 -6.142 1.00 87.19 80 GLY A C 1
ATOM 534 O O . GLY A 1 80 ? 1.088 -4.461 -6.183 1.00 87.19 80 GLY A O 1
ATOM 535 N N . MET A 1 81 ? -0.210 -5.943 -7.244 1.00 87.12 81 MET A N 1
ATOM 536 C CA . MET A 1 81 ? 0.323 -5.654 -8.574 1.00 87.12 81 MET A CA 1
ATOM 537 C C . MET A 1 81 ? -0.023 -4.233 -9.020 1.00 87.12 81 MET A C 1
ATOM 539 O O . MET A 1 81 ? -1.195 -3.930 -9.238 1.00 87.12 81 MET A O 1
ATOM 543 N N . ASP A 1 82 ? 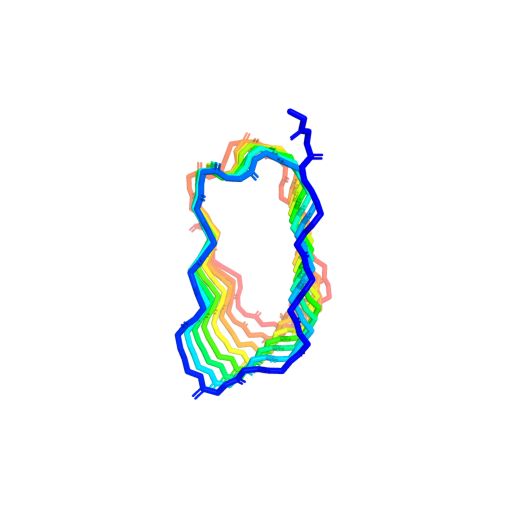0.997 -3.420 -9.274 1.00 85.19 82 ASP A N 1
ATOM 544 C CA . ASP A 1 82 ? 0.829 -2.125 -9.925 1.00 85.19 82 ASP A CA 1
ATOM 545 C C . ASP A 1 82 ? 1.553 -2.069 -11.277 1.00 85.19 82 ASP A C 1
ATOM 547 O O . ASP A 1 82 ? 2.645 -2.605 -11.497 1.00 85.19 82 ASP A O 1
ATOM 551 N N . THR A 1 83 ? 0.916 -1.428 -12.245 1.00 84.31 83 THR A N 1
ATOM 552 C CA . THR A 1 83 ? 1.570 -1.069 -13.516 1.00 84.31 83 THR A CA 1
ATOM 553 C C . THR A 1 83 ? 1.700 0.438 -13.707 1.00 84.31 83 THR A C 1
ATOM 555 O O . THR A 1 83 ? 2.286 0.893 -14.696 1.00 84.31 83 THR A O 1
ATOM 558 N N . GLY A 1 84 ? 1.169 1.183 -12.745 1.00 86.50 84 GLY A N 1
ATOM 559 C CA . GLY A 1 84 ? 1.088 2.618 -12.637 1.00 86.50 84 GLY A CA 1
ATOM 560 C C . GLY A 1 84 ? 2.281 3.271 -11.952 1.00 86.50 84 GLY A C 1
ATOM 561 O O . GLY A 1 84 ? 3.429 2.964 -12.241 1.00 86.50 84 GLY A O 1
ATOM 562 N N . ALA A 1 85 ? 2.024 4.276 -11.126 1.00 89.69 85 ALA A N 1
ATOM 563 C CA . ALA A 1 85 ? 3.036 4.849 -10.250 1.00 89.69 85 ALA A CA 1
ATOM 564 C C . ALA A 1 85 ? 2.553 4.765 -8.807 1.00 89.69 85 ALA A C 1
ATOM 566 O O . ALA A 1 85 ? 1.431 5.177 -8.511 1.00 89.69 85 ALA A O 1
ATOM 567 N N . VAL A 1 86 ? 3.434 4.327 -7.913 1.00 92.00 86 VAL A N 1
ATOM 568 C CA . VAL A 1 86 ? 3.162 4.212 -6.483 1.00 92.00 86 VAL A CA 1
ATOM 569 C C . VAL A 1 86 ? 3.944 5.269 -5.719 1.00 92.00 86 VAL A C 1
ATOM 571 O O . VAL A 1 86 ? 5.171 5.348 -5.802 1.00 92.00 86 VAL A O 1
ATOM 574 N N . VAL A 1 87 ? 3.240 6.052 -4.905 1.00 92.69 87 VAL A N 1
ATOM 575 C CA . VAL A 1 87 ? 3.830 6.992 -3.950 1.00 92.69 87 VAL A CA 1
ATOM 576 C C . VAL A 1 87 ? 3.303 6.684 -2.556 1.00 92.69 87 VAL A C 1
ATOM 578 O O . VAL A 1 87 ? 2.109 6.809 -2.294 1.00 92.69 87 VAL A O 1
ATOM 581 N N . VAL A 1 88 ? 4.196 6.329 -1.633 1.00 90.62 88 VAL A N 1
ATOM 582 C CA . VAL A 1 88 ? 3.855 6.084 -0.225 1.00 90.62 88 VAL A CA 1
ATOM 583 C C . VAL A 1 88 ? 4.664 7.016 0.664 1.00 90.62 88 VAL A C 1
ATOM 585 O O . VAL A 1 88 ? 5.892 7.066 0.572 1.00 90.62 88 VAL A O 1
ATOM 588 N N . SER A 1 89 ? 3.988 7.772 1.530 1.00 91.69 89 SER A N 1
ATOM 589 C CA . SER A 1 89 ? 4.665 8.712 2.426 1.00 91.69 89 SER A CA 1
ATOM 590 C C . SER A 1 89 ? 4.089 8.803 3.837 1.00 91.69 89 SER A C 1
ATOM 592 O O . SER A 1 89 ? 2.889 8.671 4.058 1.00 91.69 89 SER A O 1
ATOM 594 N N . ASP A 1 90 ? 4.946 9.064 4.824 1.00 90.44 90 ASP A N 1
ATOM 595 C CA . ASP A 1 90 ? 4.542 9.279 6.223 1.00 90.44 90 ASP A CA 1
ATOM 596 C C . ASP A 1 90 ? 3.712 8.116 6.813 1.00 90.44 90 ASP A C 1
ATOM 598 O O . ASP A 1 90 ? 2.765 8.317 7.580 1.00 90.44 90 ASP A O 1
ATOM 602 N N . THR A 1 91 ? 4.057 6.878 6.455 1.00 85.75 91 THR A N 1
ATOM 603 C CA . THR A 1 91 ? 3.340 5.663 6.869 1.00 85.75 91 THR A CA 1
ATOM 604 C C . THR A 1 91 ? 4.149 4.869 7.904 1.00 85.75 91 THR A C 1
ATOM 606 O O . THR A 1 91 ? 4.969 4.018 7.545 1.00 85.75 91 THR A O 1
ATOM 609 N N . PRO A 1 92 ? 3.983 5.134 9.216 1.00 86.50 92 PRO A N 1
ATOM 610 C CA . PRO A 1 92 ? 4.643 4.350 10.252 1.00 86.50 92 PRO A CA 1
ATOM 611 C C . PRO A 1 92 ? 4.026 2.947 10.344 1.00 86.50 92 PRO A C 1
ATOM 613 O O . PRO A 1 92 ? 2.811 2.813 10.493 1.00 86.50 92 PRO A O 1
ATOM 616 N N . GLY A 1 93 ? 4.855 1.899 10.360 1.00 88.25 93 GLY A N 1
ATOM 617 C CA . GLY A 1 93 ? 4.377 0.524 10.545 1.00 88.25 93 GLY A CA 1
ATOM 618 C C . GLY A 1 93 ? 5.028 -0.502 9.625 1.00 88.25 93 GLY A C 1
ATOM 619 O O . GLY A 1 93 ? 6.253 -0.616 9.603 1.00 88.25 93 GLY A O 1
ATOM 620 N N . VAL A 1 94 ? 4.213 -1.309 8.948 1.00 87.75 94 VAL A N 1
ATOM 621 C CA . VAL A 1 94 ? 4.674 -2.345 8.014 1.00 87.75 94 VAL A CA 1
ATOM 622 C C . VAL A 1 94 ? 4.111 -2.050 6.630 1.00 87.75 94 VAL A C 1
ATOM 624 O O . VAL A 1 94 ? 2.902 -1.902 6.487 1.00 87.75 94 VAL A O 1
ATOM 627 N N . GLY A 1 95 ? 4.987 -1.967 5.634 1.00 87.31 95 GLY A N 1
ATOM 628 C CA . GLY A 1 95 ? 4.609 -1.799 4.234 1.00 87.31 95 GLY A CA 1
ATOM 629 C C . GLY A 1 95 ? 5.132 -2.950 3.387 1.00 87.31 95 GLY A C 1
ATOM 630 O O . GLY A 1 95 ? 6.290 -3.346 3.526 1.00 87.31 95 GLY A O 1
ATOM 631 N N . GLU A 1 96 ? 4.297 -3.468 2.501 1.00 87.75 96 GLU A N 1
ATOM 632 C CA . GLU A 1 96 ? 4.697 -4.388 1.443 1.00 87.75 96 GLU A CA 1
ATOM 633 C C . GLU A 1 96 ? 4.287 -3.805 0.093 1.00 87.75 96 GLU A C 1
ATOM 635 O O . GLU A 1 96 ? 3.146 -3.383 -0.087 1.00 87.75 96 GLU A O 1
ATOM 640 N N . VAL A 1 97 ? 5.242 -3.755 -0.833 1.00 84.62 97 VAL A N 1
ATOM 641 C CA . VAL A 1 97 ? 5.027 -3.369 -2.228 1.00 84.62 97 VAL A CA 1
ATOM 642 C C . VAL A 1 97 ? 5.558 -4.497 -3.099 1.00 84.62 97 VAL A C 1
ATOM 644 O O . VAL A 1 97 ? 6.764 -4.766 -3.103 1.00 84.62 97 VAL A O 1
ATOM 647 N N . GLY A 1 98 ? 4.665 -5.183 -3.805 1.00 77.69 98 GLY A N 1
ATOM 648 C CA . GLY A 1 98 ? 5.005 -6.318 -4.658 1.00 77.69 98 GLY A CA 1
ATOM 649 C C . GLY A 1 98 ? 4.643 -6.077 -6.118 1.00 77.69 98 GLY A C 1
ATOM 650 O O . GLY A 1 98 ? 3.595 -5.534 -6.413 1.00 77.69 98 GLY A O 1
ATOM 651 N N . MET A 1 99 ? 5.465 -6.553 -7.054 1.00 74.00 99 MET A N 1
ATOM 652 C CA . MET A 1 99 ? 5.123 -6.606 -8.486 1.00 74.00 99 MET A CA 1
ATOM 653 C C . MET A 1 99 ? 4.677 -5.264 -9.100 1.00 74.00 99 MET A C 1
ATOM 655 O O . MET A 1 99 ? 3.693 -5.219 -9.839 1.00 74.00 99 MET A O 1
ATOM 659 N N . ASP A 1 100 ? 5.425 -4.191 -8.838 1.00 75.25 100 ASP A N 1
ATOM 660 C CA . ASP A 1 100 ? 5.250 -2.909 -9.531 1.00 75.25 100 ASP A CA 1
ATOM 661 C C . ASP A 1 100 ? 6.178 -2.823 -10.753 1.00 75.25 100 ASP A C 1
ATOM 663 O O . ASP A 1 100 ? 7.397 -2.942 -10.648 1.00 75.25 100 ASP A O 1
ATOM 667 N N . THR A 1 101 ? 5.633 -2.602 -11.946 1.00 70.75 101 THR A N 1
ATOM 668 C CA . THR A 1 101 ? 6.435 -2.557 -13.184 1.00 70.75 101 THR A CA 1
ATOM 669 C C . THR A 1 101 ? 7.073 -1.203 -13.523 1.00 70.75 101 THR A C 1
ATOM 671 O O . THR A 1 101 ? 7.816 -1.125 -14.509 1.00 70.75 101 THR A O 1
ATOM 674 N N . SER A 1 102 ? 6.850 -0.163 -12.719 1.00 81.00 102 SER A N 1
ATOM 675 C CA . SER A 1 102 ? 7.040 1.230 -13.130 1.00 81.00 102 SER A CA 1
ATOM 676 C C . SER A 1 102 ? 7.837 2.075 -12.127 1.00 81.00 102 SER A C 1
ATOM 678 O O . SER A 1 102 ? 9.066 2.093 -12.210 1.00 81.00 102 SER A O 1
ATOM 680 N N . VAL A 1 103 ? 7.205 2.855 -11.246 1.00 86.94 103 VAL A N 1
ATOM 681 C CA . VAL A 1 103 ? 7.908 3.793 -10.352 1.00 86.94 103 VAL A CA 1
ATOM 682 C C . VAL A 1 103 ? 7.319 3.704 -8.958 1.00 86.94 103 VAL A C 1
ATOM 684 O O . VAL A 1 103 ? 6.163 4.058 -8.758 1.00 86.94 103 VAL A O 1
ATOM 687 N N . VAL A 1 104 ? 8.169 3.338 -8.003 1.00 89.50 104 VAL A N 1
ATOM 688 C CA . VAL A 1 104 ? 7.860 3.286 -6.578 1.00 89.50 104 VAL A CA 1
ATOM 689 C C . VAL A 1 104 ? 8.635 4.392 -5.872 1.00 89.50 104 VAL A C 1
ATOM 691 O O . VAL A 1 104 ? 9.867 4.393 -5.872 1.00 89.50 104 VAL A O 1
ATOM 694 N N . VAL A 1 105 ? 7.931 5.325 -5.241 1.00 90.69 105 VAL A N 1
ATOM 695 C CA . VAL A 1 105 ? 8.522 6.360 -4.387 1.00 90.69 105 VAL A CA 1
ATOM 696 C C . VAL A 1 105 ? 8.056 6.138 -2.962 1.00 90.69 105 VAL A C 1
ATOM 698 O O . VAL A 1 105 ? 6.861 6.197 -2.677 1.00 90.69 105 VAL A O 1
ATOM 701 N N . LEU A 1 106 ? 8.999 5.920 -2.055 1.00 89.69 106 LEU A N 1
ATOM 702 C CA . LEU A 1 106 ? 8.727 5.690 -0.645 1.00 89.69 106 LEU A CA 1
ATOM 703 C C . LEU A 1 106 ? 9.467 6.720 0.197 1.00 89.69 106 LEU A C 1
ATOM 705 O O . LEU A 1 106 ? 10.653 6.972 -0.021 1.00 89.69 106 LEU A O 1
ATOM 709 N N . SER A 1 107 ? 8.770 7.346 1.143 1.00 91.00 107 SER A N 1
ATOM 710 C CA . SER A 1 107 ? 9.397 8.357 1.987 1.00 91.00 107 SER A CA 1
ATOM 711 C C . SER A 1 107 ? 8.818 8.457 3.390 1.00 91.00 107 SER A C 1
ATOM 713 O O . SER A 1 107 ? 7.610 8.387 3.597 1.00 91.00 107 SER A O 1
ATOM 715 N N . GLY A 1 108 ? 9.669 8.692 4.384 1.00 87.94 108 GLY A N 1
ATOM 716 C CA . GLY A 1 108 ? 9.221 8.916 5.756 1.00 87.94 108 GLY A CA 1
ATOM 717 C C . GLY A 1 108 ? 8.509 7.700 6.351 1.00 87.94 108 GLY A C 1
ATOM 718 O O . GLY A 1 108 ? 7.508 7.850 7.051 1.00 87.94 108 GLY A O 1
ATOM 719 N N . MET A 1 109 ? 9.022 6.496 6.097 1.00 84.81 109 MET A N 1
ATOM 720 C CA . MET A 1 109 ? 8.488 5.235 6.612 1.00 84.81 109 MET A CA 1
ATOM 721 C C . MET A 1 109 ? 9.304 4.737 7.821 1.00 84.81 109 MET A C 1
ATOM 723 O O . MET A 1 109 ? 10.270 3.975 7.686 1.00 84.81 109 MET A O 1
ATOM 727 N N . PRO A 1 110 ? 8.971 5.152 9.057 1.00 81.81 110 PRO A N 1
ATOM 728 C CA . PRO A 1 110 ? 9.541 4.549 10.254 1.00 81.81 110 PRO A CA 1
ATOM 729 C C . PRO A 1 110 ? 8.871 3.185 10.479 1.00 81.81 110 PRO A C 1
ATOM 731 O O . PRO A 1 110 ? 7.727 3.096 10.929 1.00 81.81 110 PRO A O 1
ATOM 734 N N . GLY A 1 111 ? 9.563 2.099 10.147 1.00 87.19 111 GLY A N 1
ATOM 735 C CA . GLY A 1 111 ? 8.919 0.789 10.138 1.00 87.19 111 GLY A CA 1
ATOM 736 C C . GLY A 1 111 ? 9.736 -0.333 9.522 1.00 87.19 111 GLY A C 1
ATOM 737 O O . GLY A 1 111 ? 10.964 -0.296 9.529 1.00 87.19 111 GLY A O 1
ATOM 738 N N . VAL A 1 112 ? 9.042 -1.342 9.008 1.00 89.12 112 VAL A N 1
ATOM 739 C CA . VAL A 1 112 ? 9.615 -2.360 8.122 1.00 89.12 112 VAL A CA 1
ATOM 740 C C . VAL A 1 112 ? 8.936 -2.225 6.776 1.00 89.12 112 VAL A C 1
ATOM 742 O O . VAL A 1 112 ? 7.710 -2.262 6.719 1.00 89.12 112 VAL A O 1
ATOM 745 N N . VAL A 1 113 ? 9.719 -2.099 5.713 1.00 89.44 113 VAL A N 1
ATOM 746 C CA . VAL A 1 113 ? 9.193 -2.043 4.354 1.00 89.44 113 VAL A CA 1
ATOM 747 C C . VAL A 1 113 ? 9.866 -3.077 3.484 1.00 89.44 113 VAL A C 1
ATOM 749 O O . VAL A 1 113 ? 11.091 -3.199 3.482 1.00 89.44 113 VAL A O 1
ATOM 752 N N . VAL A 1 114 ? 9.047 -3.849 2.785 1.00 90.06 114 VAL A N 1
ATOM 753 C CA . VAL A 1 114 ? 9.479 -4.875 1.847 1.00 90.06 114 VAL A CA 1
ATOM 754 C C . VAL A 1 114 ? 9.052 -4.440 0.456 1.00 90.06 114 VAL A C 1
ATOM 756 O O . VAL A 1 114 ? 7.871 -4.230 0.208 1.00 90.06 114 VAL A O 1
ATOM 759 N N . VAL A 1 115 ? 10.021 -4.310 -0.443 1.00 88.44 115 VAL A N 1
ATOM 760 C CA . VAL A 1 115 ? 9.795 -4.003 -1.855 1.00 88.44 115 VAL A CA 1
ATOM 761 C C . VAL A 1 115 ? 10.319 -5.171 -2.672 1.00 88.44 115 VAL A C 1
ATOM 763 O O . VAL A 1 115 ? 11.507 -5.498 -2.594 1.00 88.44 115 VAL A O 1
ATOM 766 N N . SER A 1 116 ? 9.444 -5.821 -3.431 1.00 89.44 116 SER A N 1
ATOM 767 C CA . SER A 1 116 ? 9.802 -7.008 -4.210 1.00 89.44 116 SER A CA 1
ATOM 768 C C . SER A 1 116 ? 9.279 -6.957 -5.639 1.00 89.44 116 SER A C 1
ATOM 770 O O . SER A 1 116 ? 8.221 -6.393 -5.899 1.00 89.44 116 SER A O 1
ATOM 772 N N . ASP A 1 117 ? 10.011 -7.578 -6.566 1.00 88.56 117 ASP A N 1
ATOM 773 C CA . ASP A 1 117 ? 9.589 -7.757 -7.965 1.00 88.56 117 ASP A CA 1
ATOM 774 C C . ASP A 1 117 ? 9.313 -6.444 -8.726 1.00 88.56 117 ASP A C 1
ATOM 776 O O . ASP A 1 117 ? 8.451 -6.384 -9.600 1.00 88.56 117 ASP A O 1
ATOM 780 N N . VAL A 1 118 ? 10.083 -5.394 -8.425 1.00 85.31 118 VAL A N 1
ATOM 781 C CA . VAL A 1 118 ? 10.000 -4.081 -9.085 1.00 85.31 118 VAL A CA 1
ATOM 782 C C . VAL A 1 118 ? 11.106 -3.922 -10.140 1.00 85.31 118 VAL A C 1
ATOM 784 O O . VAL A 1 118 ? 12.241 -3.562 -9.806 1.00 85.31 118 VAL A O 1
ATOM 787 N N . PRO A 1 119 ? 10.850 -4.197 -11.437 1.00 82.88 119 PRO A N 1
ATOM 788 C CA . PRO A 1 119 ? 11.825 -3.965 -12.507 1.00 82.88 119 PRO A CA 1
ATOM 789 C C . PRO A 1 119 ? 12.060 -2.487 -12.844 1.00 82.88 119 PRO A C 1
ATOM 791 O O . PRO A 1 119 ? 12.981 -2.188 -13.607 1.00 82.88 119 PRO A O 1
ATOM 794 N N . GLY A 1 120 ? 11.225 -1.591 -12.324 1.00 85.31 120 GLY A N 1
ATOM 795 C CA . GLY A 1 120 ? 11.225 -0.166 -12.621 1.00 85.31 120 GLY A CA 1
ATOM 796 C C . GLY A 1 120 ? 12.218 0.674 -11.807 1.00 85.31 120 GLY A C 1
ATOM 797 O O . GLY A 1 120 ? 13.389 0.322 -11.652 1.00 85.31 120 GLY A O 1
ATOM 798 N N . VAL A 1 121 ? 11.778 1.835 -11.329 1.00 87.81 121 VAL A N 1
ATOM 799 C CA . VAL A 1 121 ? 12.573 2.727 -10.469 1.00 87.81 121 VAL A CA 1
ATOM 800 C C . VAL A 1 121 ? 12.030 2.678 -9.050 1.00 87.81 121 VAL A C 1
ATOM 802 O O . VAL A 1 121 ? 10.825 2.773 -8.855 1.00 87.81 121 VAL A O 1
ATOM 805 N N . ILE A 1 122 ? 12.925 2.575 -8.071 1.00 88.50 122 ILE A N 1
ATOM 806 C CA . ILE A 1 122 ? 12.611 2.740 -6.653 1.00 88.50 122 ILE A CA 1
ATOM 807 C C . ILE A 1 122 ? 13.364 3.962 -6.140 1.00 88.50 122 ILE A C 1
ATOM 809 O O . ILE A 1 122 ? 1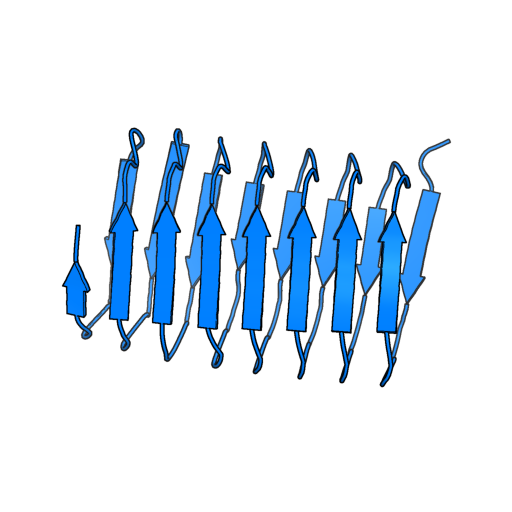4.589 4.024 -6.266 1.00 88.50 122 ILE A O 1
ATOM 813 N N . GLU A 1 123 ? 12.649 4.910 -5.549 1.00 89.38 123 GLU A N 1
ATOM 814 C CA . GLU A 1 123 ? 13.221 6.043 -4.822 1.00 89.38 123 GLU A CA 1
ATOM 815 C C . GLU A 1 123 ? 12.834 5.942 -3.347 1.00 89.38 123 GLU A C 1
ATOM 817 O O . GLU A 1 123 ? 11.652 5.922 -3.014 1.00 89.38 123 GLU A O 1
ATOM 822 N N . LEU A 1 124 ? 13.832 5.866 -2.471 1.00 86.31 124 LEU A N 1
ATOM 823 C CA . LEU A 1 124 ? 13.668 5.845 -1.020 1.00 86.31 124 LEU A CA 1
ATOM 824 C C . LEU A 1 124 ? 14.102 7.195 -0.447 1.00 86.31 124 LEU A C 1
ATOM 826 O O . LEU A 1 124 ? 15.076 7.783 -0.914 1.00 86.31 124 LEU A O 1
ATOM 830 N N . GLY A 1 125 ? 13.403 7.708 0.564 1.00 85.75 125 GLY A N 1
ATOM 831 C CA . GLY A 1 125 ? 13.695 9.029 1.117 1.00 85.75 125 GLY A CA 1
ATOM 832 C C . GLY A 1 125 ? 13.348 9.162 2.592 1.00 85.75 125 GLY A C 1
ATOM 833 O O . GLY A 1 125 ? 12.241 8.893 3.018 1.00 85.75 125 GLY A O 1
ATOM 834 N N . MET A 1 126 ? 14.277 9.649 3.417 1.00 77.19 126 MET A N 1
ATOM 835 C CA . MET A 1 126 ? 14.007 9.941 4.841 1.00 77.19 126 MET A CA 1
ATOM 836 C C . MET A 1 126 ? 13.452 8.755 5.664 1.00 77.19 126 MET A C 1
ATOM 838 O O . MET A 1 126 ? 12.906 8.956 6.753 1.00 77.19 126 MET A O 1
ATOM 842 N N . ASP A 1 127 ? 13.628 7.524 5.186 1.00 80.44 127 ASP A N 1
ATOM 843 C CA . ASP A 1 127 ? 13.204 6.321 5.889 1.00 80.44 127 ASP A CA 1
ATOM 844 C C . ASP A 1 127 ? 14.144 6.046 7.064 1.00 80.44 127 ASP A C 1
ATOM 846 O O . ASP A 1 127 ? 15.370 6.047 6.948 1.00 80.44 127 ASP A O 1
ATOM 850 N N . THR A 1 128 ? 13.563 5.835 8.242 1.00 79.12 128 THR A N 1
ATOM 851 C CA . THR A 1 128 ? 14.318 5.546 9.479 1.00 79.12 128 THR A CA 1
ATOM 852 C C . THR A 1 128 ? 14.143 4.101 9.945 1.00 79.12 128 THR A C 1
ATOM 854 O O . THR A 1 128 ? 14.667 3.712 10.991 1.00 79.12 128 THR A O 1
ATOM 857 N N . GLY A 1 129 ? 13.387 3.320 9.170 1.00 82.88 129 GLY A N 1
ATOM 858 C CA . GLY A 1 129 ? 13.079 1.919 9.398 1.00 82.88 129 GLY A CA 1
ATOM 859 C C . GLY A 1 129 ? 14.061 0.940 8.755 1.00 82.88 129 GLY A C 1
ATOM 860 O O . GLY A 1 129 ? 15.189 1.274 8.401 1.00 82.88 129 GLY A O 1
ATOM 861 N N . VAL A 1 130 ? 13.609 -0.304 8.624 1.00 87.06 130 VAL A N 1
ATOM 862 C CA . VAL A 1 130 ? 14.272 -1.355 7.852 1.00 87.06 130 VAL A CA 1
ATOM 863 C C . VAL A 1 130 ? 13.612 -1.419 6.485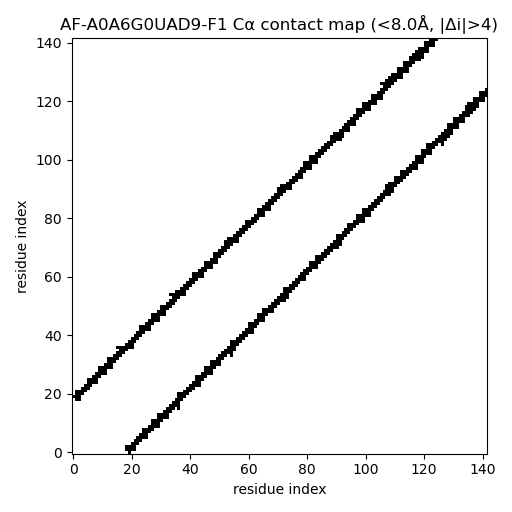 1.00 87.06 130 VAL A C 1
ATOM 865 O O . VAL A 1 130 ? 12.421 -1.703 6.411 1.00 87.06 130 VAL A O 1
ATOM 868 N N . VAL A 1 131 ? 14.389 -1.221 5.423 1.00 87.50 131 VAL A N 1
ATOM 869 C CA . VAL A 1 131 ? 13.932 -1.443 4.049 1.00 87.50 131 VAL A CA 1
ATOM 870 C C . VAL A 1 131 ? 14.610 -2.694 3.500 1.00 87.50 131 VAL A C 1
ATOM 872 O O . VAL A 1 131 ? 15.833 -2.837 3.564 1.00 87.50 131 VAL A O 1
ATOM 875 N N . VAL A 1 132 ? 13.808 -3.630 3.005 1.00 88.62 132 VAL A N 1
ATOM 876 C CA . VAL A 1 132 ? 14.252 -4.847 2.327 1.00 88.62 132 VAL A CA 1
ATOM 877 C C . VAL A 1 132 ? 13.820 -4.744 0.876 1.00 88.62 132 VAL A C 1
ATOM 879 O O . VAL A 1 132 ? 12.631 -4.653 0.599 1.00 88.62 132 VAL A O 1
ATOM 882 N N . VAL A 1 133 ? 14.788 -4.777 -0.036 1.00 87.19 133 VAL A N 1
ATOM 883 C CA . VAL A 1 133 ? 14.537 -4.758 -1.479 1.00 87.19 133 VAL A CA 1
ATOM 884 C C . VAL A 1 133 ? 15.033 -6.072 -2.085 1.00 87.19 133 VAL A C 1
ATOM 886 O O . VAL A 1 133 ? 16.199 -6.435 -1.893 1.00 87.19 133 VAL A O 1
ATOM 889 N N . SER A 1 134 ? 14.163 -6.800 -2.788 1.00 86.75 134 SER A N 1
ATOM 890 C CA . SER A 1 134 ? 14.469 -8.103 -3.403 1.00 86.75 134 SER A CA 1
ATOM 891 C C . SER A 1 134 ? 13.902 -8.244 -4.811 1.00 86.75 134 SER A C 1
ATOM 893 O O . SER A 1 134 ? 12.832 -7.743 -5.113 1.00 86.75 134 SER A O 1
ATOM 895 N N . ASP A 1 135 ? 14.616 -8.954 -5.687 1.00 83.62 135 ASP A N 1
ATOM 896 C CA . ASP A 1 135 ? 14.144 -9.271 -7.045 1.00 83.62 135 ASP A CA 1
ATOM 897 C C . ASP A 1 135 ? 13.750 -8.039 -7.892 1.00 83.62 135 ASP A C 1
ATOM 899 O O . ASP A 1 135 ? 12.904 -8.096 -8.780 1.00 83.62 135 ASP A O 1
ATOM 903 N N . THR A 1 136 ? 14.439 -6.916 -7.668 1.00 81.50 136 THR A N 1
ATOM 904 C CA . THR A 1 136 ? 14.258 -5.647 -8.386 1.00 81.50 136 THR A CA 1
ATOM 905 C C . THR A 1 136 ? 15.403 -5.420 -9.391 1.00 81.50 136 THR A C 1
ATOM 907 O O . THR A 1 136 ? 16.440 -4.854 -9.029 1.00 81.50 136 THR A O 1
ATOM 910 N N . PRO A 1 137 ? 15.298 -5.862 -10.662 1.00 75.00 137 PRO A N 1
ATOM 911 C CA . PRO A 1 137 ? 16.363 -5.669 -11.658 1.00 75.00 137 PRO A CA 1
ATOM 912 C C . PRO A 1 137 ? 16.523 -4.209 -12.128 1.00 75.00 137 PRO A C 1
ATOM 914 O O . PRO A 1 137 ? 17.389 -3.932 -12.962 1.00 75.00 137 PRO A O 1
ATOM 917 N N . GLY A 1 138 ? 15.675 -3.309 -11.630 1.00 77.06 138 GLY A N 1
ATOM 918 C CA . GLY A 1 138 ? 15.621 -1.894 -11.960 1.00 77.06 138 GLY A CA 1
ATOM 919 C C . GLY A 1 138 ? 16.657 -1.012 -11.256 1.00 77.06 138 GLY A C 1
ATOM 920 O O . GLY A 1 138 ? 17.723 -1.466 -10.837 1.00 77.06 138 GLY A O 1
ATOM 921 N N . VAL A 1 139 ? 16.358 0.285 -11.161 1.00 79.62 139 VAL A N 1
ATOM 922 C CA . VAL A 1 139 ? 17.227 1.276 -10.502 1.00 79.62 139 VAL A CA 1
ATOM 923 C C . VAL A 1 139 ? 16.676 1.592 -9.119 1.00 79.62 139 VAL A C 1
ATOM 925 O O . VAL A 1 139 ? 15.562 2.088 -9.010 1.00 79.62 139 VAL A O 1
ATOM 928 N N . CYS A 1 140 ? 17.477 1.373 -8.077 1.00 79.75 140 CYS A N 1
ATOM 929 C CA . CYS A 1 140 ? 17.154 1.785 -6.711 1.00 79.75 140 CYS A CA 1
ATOM 930 C C . CYS A 1 140 ? 18.007 2.998 -6.318 1.00 79.75 140 CYS A C 1
ATOM 932 O O . CYS A 1 140 ? 19.234 2.963 -6.461 1.00 79.75 140 CYS A O 1
ATOM 934 N N . GLN A 1 141 ? 17.359 4.058 -5.841 1.00 82.06 141 GLN A N 1
ATOM 935 C CA . GLN A 1 141 ? 17.972 5.287 -5.338 1.00 82.06 141 GLN A CA 1
ATOM 936 C C . GLN A 1 141 ? 17.553 5.516 -3.881 1.00 82.06 141 GLN A C 1
ATOM 938 O O . GLN A 1 141 ? 16.423 5.204 -3.512 1.00 82.06 141 GLN A O 1
ATOM 943 N N . GLU A 1 142 ? 18.468 6.066 -3.083 1.00 76.19 142 GLU A N 1
ATOM 944 C CA . GLU A 1 142 ? 18.274 6.477 -1.681 1.00 76.19 142 GLU A CA 1
ATOM 945 C C . GLU A 1 142 ? 18.644 7.956 -1.494 1.00 76.19 142 GLU A C 1
ATOM 947 O O . GLU A 1 142 ? 19.485 8.454 -2.289 1.00 76.19 142 GLU A O 1
#

pLDDT: mean 87.22, std 5.98, range [47.66, 95.12]

Foldseek 3Di:
DQDEAEAAEEAEEAEAEPGEHEYEHHEYNYEYEYACYEYEYEYHEYEYEYHYENYEEEYEYAEYAEEYAAEHYEYEYEAHAYAYEYEYECYEEEYEAEHYAEYYEYENYAYEYEYENYCYEYEYYPYPHHYHYYHHVHHYYD

Radius of gyration: 14.27 Å; Cα contacts (8 Å, |Δi|>4): 442; chains: 1; bounding box: 39×19×29 Å

Sequence (142 aa):
VPGVIELGMDTGVVVVSDTPGVGELGIDTGVVVVSDVPGVIELGMDAGVVEVSGVAGVIELGMDTGVVEVSGVPGVIELGMDTGAVVVSDTPGVGEVGMDTSVVVLSGMPGVVVVSDVPGVIELGMDTGVVVVSDTPGVCQE

Nearest PDB structures (foldseek):
  3ljy-assembly2_B  TM=2.670E-01  e=4.792E+00  Parabacteroides distasonis ATCC 8503
  7usl-assembly1_C  TM=2.104E-01  e=2.629E+00  Bordetella pertussis

Secondary structure (DSSP, 8-state):
--EEEEEEE-SSEEEEES--EEEEEEE-SSEEEEES-EEEEEEEEESSEEEEES-EEEEEEEEESSEEEEES--EEEEEEEESSEEEEES--EEEEEE-BSSEEEEES--EEEEEES--SEEEEES--SEEEEES--SEEE-

Mean predicted aligned error: 5.03 Å